Protein AF-A0A6N8WC26-F1 (afdb_monomer_lite)

pLDDT: mean 83.54, std 13.58, range [44.59, 97.38]

Radius of gyration: 17.48 Å; chains: 1; bounding box: 42×30×56 Å

Sequence (146 aa):
MKPSLIHAAVVHFPIALLICGSLALLGTLHRWPRVELRIIGWGLLLPGWLTLLAAIVSGIVSQGALPPDAPYRPLLNWHTGSGLALAVLYGDLIYRGWLHWTQVKRSEGKGWDWTEDLPTGRGGKGRMTVQLLLGIGLVIFSGWLG

Foldseek 3Di:
DPCPPVNCCLQLVLLVLLLQLLVLVVCCLPPNVFLVSPCSNLVSLVVSLVSLVVNLVVLVVVLVPDDPVPPCNVLSCLLSVLSVVLNVLSVVLNVLQVVVVVVQVVPDPDDDDPSNDDSQDVPGSPSSNVSSVVSVVSCVPSPSVD

Structure (mmCIF, N/CA/C/O backbone):
data_AF-A0A6N8WC26-F1
#
_entry.id   AF-A0A6N8WC26-F1
#
loop_
_atom_site.group_PDB
_atom_site.id
_atom_site.type_symbol
_atom_site.label_atom_id
_atom_site.label_alt_id
_atom_site.label_comp_id
_atom_site.label_asym_id
_atom_site.label_entity_id
_atom_site.label_seq_id
_atom_site.pdbx_PDB_ins_code
_atom_site.Cartn_x
_atom_site.Cartn_y
_atom_site.Cartn_z
_atom_site.occupancy
_atom_site.B_iso_or_equiv
_atom_site.auth_seq_id
_atom_site.auth_comp_id
_atom_site.auth_asym_id
_atom_site.auth_atom_id
_atom_site.pdbx_PDB_model_num
ATOM 1 N N . MET A 1 1 ? 23.468 -12.497 -14.653 1.00 44.59 1 MET A N 1
ATOM 2 C CA . MET A 1 1 ? 23.971 -11.610 -13.580 1.00 44.59 1 MET A CA 1
ATOM 3 C C . MET A 1 1 ? 23.272 -12.023 -12.297 1.00 44.59 1 MET A C 1
ATOM 5 O O . MET A 1 1 ? 22.062 -12.190 -12.342 1.00 44.59 1 MET A O 1
ATOM 9 N N . LYS A 1 2 ? 23.994 -12.285 -11.199 1.00 46.97 2 LYS A N 1
ATOM 10 C CA . LYS A 1 2 ? 23.340 -12.579 -9.913 1.00 46.97 2 LYS A CA 1
ATOM 11 C C . LYS A 1 2 ? 22.600 -11.307 -9.477 1.00 46.97 2 LYS A C 1
ATOM 13 O O . LYS A 1 2 ? 23.259 -10.264 -9.465 1.00 46.97 2 LYS A O 1
ATOM 18 N N . PRO A 1 3 ? 21.293 -11.343 -9.160 1.00 53.06 3 PRO A N 1
ATOM 19 C CA . PRO A 1 3 ? 20.655 -10.188 -8.545 1.00 53.06 3 PRO A CA 1
ATOM 20 C C . PRO A 1 3 ? 21.457 -9.858 -7.286 1.00 53.06 3 PRO A C 1
ATOM 22 O O . PRO A 1 3 ? 21.746 -10.743 -6.477 1.00 53.06 3 PRO A O 1
ATOM 25 N N . SER A 1 4 ? 21.921 -8.614 -7.162 1.00 62.84 4 SER A N 1
ATOM 26 C CA . SER A 1 4 ? 22.614 -8.213 -5.944 1.00 62.84 4 SER A CA 1
ATOM 27 C C . SER A 1 4 ? 21.622 -8.341 -4.786 1.00 62.84 4 SER A C 1
ATOM 29 O O . SER A 1 4 ? 20.444 -8.015 -4.934 1.00 62.84 4 SER A O 1
ATOM 31 N N . LEU A 1 5 ? 22.076 -8.826 -3.629 1.00 58.03 5 LEU A N 1
ATOM 32 C CA . LEU A 1 5 ? 21.257 -8.920 -2.408 1.00 58.03 5 LEU A CA 1
ATOM 33 C C . LEU A 1 5 ? 20.521 -7.602 -2.101 1.00 58.03 5 LEU A C 1
ATOM 35 O O . LEU A 1 5 ? 19.392 -7.615 -1.625 1.00 58.03 5 LEU A O 1
ATOM 39 N N . ILE A 1 6 ? 21.140 -6.474 -2.460 1.00 60.47 6 ILE A N 1
ATOM 40 C CA . ILE A 1 6 ? 20.580 -5.125 -2.348 1.00 60.47 6 ILE A CA 1
ATOM 41 C C . ILE A 1 6 ? 19.368 -4.939 -3.275 1.00 60.47 6 ILE A C 1
ATOM 43 O O . ILE A 1 6 ? 18.358 -4.397 -2.846 1.00 60.47 6 ILE A O 1
ATOM 47 N N . HIS A 1 7 ? 19.420 -5.417 -4.521 1.00 59.69 7 HIS A N 1
ATOM 48 C CA . HIS A 1 7 ? 18.297 -5.317 -5.458 1.00 59.69 7 HIS A CA 1
ATOM 49 C C . HIS A 1 7 ? 17.081 -6.124 -4.980 1.00 59.69 7 HIS A C 1
ATOM 51 O O . HIS A 1 7 ? 15.962 -5.616 -4.977 1.00 59.69 7 HIS A O 1
ATOM 57 N N . ALA A 1 8 ? 17.296 -7.348 -4.488 1.00 60.03 8 ALA A N 1
ATOM 58 C CA . ALA A 1 8 ? 16.219 -8.147 -3.906 1.00 60.03 8 ALA A CA 1
ATOM 59 C C . ALA A 1 8 ? 15.621 -7.466 -2.660 1.00 60.03 8 ALA A C 1
ATOM 61 O O . ALA A 1 8 ? 14.403 -7.326 -2.555 1.00 60.03 8 ALA A O 1
ATOM 62 N N . ALA A 1 9 ? 16.476 -6.968 -1.761 1.00 61.50 9 ALA A N 1
ATOM 63 C CA . ALA A 1 9 ? 16.060 -6.299 -0.532 1.00 61.50 9 ALA A CA 1
ATOM 64 C C . ALA A 1 9 ? 15.365 -4.947 -0.761 1.00 61.50 9 ALA A C 1
ATOM 66 O O . ALA A 1 9 ? 14.560 -4.546 0.062 1.00 61.50 9 ALA A O 1
ATOM 67 N N . VAL A 1 10 ? 15.637 -4.233 -1.852 1.00 62.22 10 VAL A N 1
ATOM 68 C CA . VAL A 1 10 ? 14.980 -2.943 -2.129 1.00 62.22 10 VAL A CA 1
ATOM 69 C C . VAL A 1 10 ? 13.680 -3.127 -2.916 1.00 62.22 10 VAL A C 1
ATOM 71 O O . VAL A 1 10 ? 12.725 -2.392 -2.688 1.00 62.22 10 VAL A O 1
ATOM 74 N N . VAL A 1 11 ? 13.612 -4.120 -3.809 1.00 63.09 11 VAL A N 1
ATOM 75 C CA . VAL A 1 11 ? 12.464 -4.305 -4.717 1.00 63.09 11 VAL A CA 1
ATOM 76 C C . VAL A 1 11 ? 11.408 -5.261 -4.151 1.00 63.09 11 VAL A C 1
ATOM 78 O O . VAL A 1 11 ? 10.218 -5.008 -4.311 1.00 63.09 11 VAL A O 1
ATOM 81 N N . HIS A 1 12 ? 11.804 -6.326 -3.444 1.00 71.25 12 HIS A N 1
ATOM 82 C CA . HIS A 1 12 ? 10.869 -7.365 -2.972 1.00 71.25 12 HIS A CA 1
ATOM 83 C C . HIS A 1 12 ? 10.449 -7.162 -1.509 1.00 71.25 12 HIS A C 1
ATOM 85 O O . HIS A 1 12 ? 9.371 -7.585 -1.092 1.00 71.25 12 HIS A O 1
ATOM 91 N N . PHE A 1 13 ? 11.269 -6.469 -0.716 1.00 79.81 13 PHE A N 1
ATOM 92 C CA . PHE A 1 13 ? 10.944 -6.149 0.675 1.00 79.81 13 PHE A CA 1
ATOM 93 C C . PHE A 1 13 ? 9.684 -5.279 0.847 1.00 79.81 13 PHE A C 1
ATOM 95 O O . PHE A 1 13 ? 8.878 -5.624 1.712 1.00 79.81 13 PHE A O 1
ATOM 102 N N . PRO A 1 14 ? 9.419 -4.239 0.020 1.00 83.44 14 PRO A N 1
ATOM 103 C CA . PRO A 1 14 ? 8.168 -3.472 0.094 1.00 83.44 14 PRO A CA 1
ATOM 104 C C . PRO A 1 14 ? 6.930 -4.366 0.004 1.00 83.44 14 PRO A C 1
ATOM 106 O O . PRO A 1 14 ? 5.907 -4.137 0.640 1.00 83.44 14 PRO A O 1
ATOM 109 N N . ILE A 1 15 ? 7.045 -5.433 -0.774 1.00 87.50 15 ILE A N 1
ATOM 110 C CA . ILE A 1 15 ? 5.939 -6.295 -1.170 1.00 87.50 15 ILE A CA 1
ATOM 111 C C . ILE A 1 15 ? 5.653 -7.323 -0.101 1.00 87.50 15 ILE A C 1
ATOM 113 O O . ILE A 1 15 ? 4.490 -7.564 0.213 1.00 87.50 15 ILE A O 1
ATOM 117 N N . ALA A 1 16 ? 6.703 -7.856 0.521 1.00 90.12 16 ALA A N 1
ATOM 118 C CA . ALA A 1 16 ? 6.560 -8.647 1.729 1.00 90.12 16 ALA A CA 1
ATOM 119 C C . ALA A 1 16 ? 5.821 -7.850 2.817 1.00 90.12 16 ALA A C 1
ATOM 121 O O . ALA A 1 16 ? 4.887 -8.372 3.422 1.00 90.12 16 ALA A O 1
ATOM 122 N N . LEU A 1 17 ? 6.164 -6.569 3.015 1.00 94.19 17 LEU A N 1
ATOM 123 C CA . LEU A 1 17 ? 5.460 -5.703 3.968 1.00 94.19 17 LEU A CA 1
ATOM 124 C C . LEU A 1 17 ? 3.983 -5.513 3.586 1.00 94.19 17 LEU A C 1
ATOM 126 O O . LEU A 1 17 ? 3.107 -5.671 4.437 1.00 94.19 17 LEU A O 1
ATOM 130 N N . LEU A 1 18 ? 3.691 -5.232 2.312 1.00 94.88 18 LEU A N 1
ATOM 131 C CA . LEU A 1 18 ? 2.319 -5.050 1.831 1.00 94.88 18 LEU A CA 1
ATOM 132 C C . LEU A 1 18 ? 1.479 -6.330 1.959 1.00 94.88 18 LEU A C 1
ATOM 134 O O . LEU A 1 18 ? 0.350 -6.262 2.448 1.00 94.88 18 LEU A O 1
ATOM 138 N N . ILE A 1 19 ? 2.016 -7.497 1.586 1.00 95.31 19 ILE A N 1
ATOM 139 C CA . ILE A 1 19 ? 1.330 -8.791 1.724 1.00 95.31 19 ILE A CA 1
ATOM 140 C C . ILE A 1 19 ? 1.102 -9.112 3.200 1.00 95.31 19 ILE A C 1
ATOM 142 O O . ILE A 1 19 ? -0.036 -9.362 3.595 1.00 95.31 19 ILE A O 1
ATOM 146 N N . CYS A 1 20 ? 2.148 -9.085 4.029 1.00 96.31 20 CYS A N 1
ATOM 147 C CA . CYS A 1 20 ? 2.034 -9.424 5.448 1.00 96.31 20 CYS A CA 1
ATOM 148 C C . CYS A 1 20 ? 1.079 -8.471 6.177 1.00 96.31 20 CYS A C 1
ATOM 150 O O . CYS A 1 20 ? 0.224 -8.925 6.938 1.00 96.31 20 CYS A O 1
ATOM 152 N N . GLY A 1 21 ? 1.156 -7.168 5.890 1.00 96.44 21 GLY A N 1
ATOM 153 C CA . GLY A 1 21 ? 0.217 -6.180 6.415 1.00 96.44 21 GLY A CA 1
ATOM 154 C C . GLY A 1 21 ? -1.222 -6.452 5.969 1.00 96.44 21 GLY A C 1
ATOM 155 O O . GLY A 1 21 ? -2.146 -6.425 6.783 1.00 96.44 21 GLY A O 1
ATOM 156 N N . SER A 1 22 ? -1.415 -6.811 4.696 1.00 96.81 22 SER A N 1
ATOM 157 C CA . SER A 1 22 ? -2.731 -7.163 4.152 1.00 96.81 22 SER A CA 1
ATOM 158 C C . SER A 1 22 ? -3.320 -8.405 4.812 1.00 96.81 22 SER A C 1
ATOM 160 O O . SER A 1 22 ? -4.491 -8.401 5.187 1.00 96.81 22 SER A O 1
ATOM 162 N N . LEU A 1 23 ? -2.517 -9.453 5.002 1.00 97.06 23 LEU A N 1
ATOM 163 C CA . LEU A 1 23 ? -2.940 -10.683 5.667 1.00 97.06 23 LEU A CA 1
ATOM 164 C C . LEU A 1 23 ? -3.283 -10.443 7.141 1.00 97.06 23 LEU A C 1
ATOM 166 O O . LEU A 1 23 ? -4.298 -10.951 7.614 1.00 97.06 23 LEU A O 1
ATOM 170 N N . ALA A 1 24 ? -2.498 -9.631 7.854 1.00 96.06 24 ALA A N 1
ATOM 171 C CA . ALA A 1 24 ? -2.783 -9.272 9.242 1.00 96.06 24 ALA A CA 1
ATOM 172 C C . ALA A 1 24 ? -4.112 -8.501 9.376 1.00 96.06 24 ALA A C 1
ATOM 174 O O . ALA A 1 24 ? -4.937 -8.816 10.241 1.00 96.06 24 ALA A O 1
ATOM 175 N N . LEU A 1 25 ? -4.380 -7.549 8.475 1.00 94.00 25 LEU A N 1
ATOM 176 C CA . LEU A 1 25 ? -5.647 -6.813 8.465 1.00 94.00 25 LEU A CA 1
ATOM 177 C C . LEU A 1 25 ? -6.828 -7.677 8.013 1.00 94.00 25 LEU A C 1
ATOM 179 O O . LEU A 1 25 ? -7.891 -7.596 8.623 1.00 94.00 25 LEU A O 1
ATOM 183 N N . LEU A 1 26 ? -6.664 -8.554 7.020 1.00 95.31 26 LEU A N 1
ATOM 184 C CA . LEU A 1 26 ? -7.695 -9.530 6.640 1.00 95.31 26 LEU A CA 1
ATOM 185 C C . LEU A 1 26 ? -8.021 -10.478 7.799 1.00 95.31 26 LEU A C 1
ATOM 187 O O . LEU A 1 26 ? -9.195 -10.711 8.093 1.00 95.31 26 LEU A O 1
ATOM 191 N N . GLY A 1 27 ? -6.992 -10.972 8.491 1.00 93.69 27 GLY A N 1
ATOM 192 C CA . GLY A 1 27 ? -7.132 -11.775 9.701 1.00 93.69 27 GLY A CA 1
ATOM 193 C C . GLY A 1 27 ? -7.931 -11.035 10.769 1.00 93.69 27 GLY A C 1
ATOM 194 O O . GLY A 1 27 ? -8.884 -11.596 11.309 1.00 93.69 27 GLY A O 1
ATOM 195 N N . THR A 1 28 ? -7.619 -9.755 10.987 1.00 91.38 28 THR A N 1
ATOM 196 C CA . THR A 1 28 ? -8.371 -8.888 11.905 1.00 91.38 28 THR A CA 1
ATOM 197 C C . THR A 1 28 ? -9.834 -8.751 11.503 1.00 91.38 28 THR A C 1
ATOM 199 O O . THR A 1 28 ? -10.724 -8.927 12.333 1.00 91.38 28 THR A O 1
ATOM 202 N N . LEU A 1 29 ? -10.090 -8.451 10.230 1.00 90.12 29 LEU A N 1
ATOM 203 C CA . LEU A 1 29 ? -11.434 -8.200 9.725 1.00 90.12 29 LEU A CA 1
ATOM 204 C C . LEU A 1 29 ? -12.322 -9.439 9.855 1.00 90.12 29 LEU A C 1
ATOM 206 O O . LEU A 1 29 ? -13.504 -9.300 10.167 1.00 90.12 29 LEU A O 1
ATOM 210 N N . HIS A 1 30 ? -11.796 -10.636 9.583 1.00 90.56 30 HIS A N 1
ATOM 211 C CA . HIS A 1 30 ? -12.625 -11.828 9.365 1.00 90.56 30 HIS A CA 1
ATOM 212 C C . HIS A 1 30 ? -12.545 -12.899 10.443 1.00 90.56 30 HIS A C 1
ATOM 214 O O . HIS A 1 30 ? -13.514 -13.641 10.587 1.00 90.56 30 HIS A O 1
ATOM 220 N N . ARG A 1 31 ? -11.438 -13.016 11.183 1.00 91.38 31 ARG A N 1
ATOM 221 C CA . ARG A 1 31 ? -11.225 -14.190 12.044 1.00 91.38 31 ARG A CA 1
ATOM 222 C C . ARG A 1 31 ? -10.731 -13.887 13.449 1.00 91.38 31 ARG A C 1
ATOM 224 O O . ARG A 1 31 ? -11.179 -14.547 14.386 1.00 91.38 31 ARG A O 1
ATOM 231 N N . TRP A 1 32 ? -9.818 -12.936 13.592 1.00 89.12 32 TRP A N 1
ATOM 232 C CA . TRP A 1 32 ? -9.089 -12.669 14.826 1.00 89.12 32 TRP A CA 1
ATOM 233 C C . TRP A 1 32 ? -9.055 -11.163 15.078 1.00 89.12 32 TRP A C 1
ATOM 235 O O . TRP A 1 32 ? -8.060 -10.540 14.720 1.00 89.12 32 TRP A O 1
ATOM 245 N N . PRO A 1 33 ? -10.094 -10.562 15.687 1.00 86.38 33 PRO A N 1
ATOM 246 C CA . PRO A 1 33 ? -10.182 -9.117 15.918 1.00 86.38 33 PRO A CA 1
ATOM 247 C C . PRO A 1 33 ? -9.22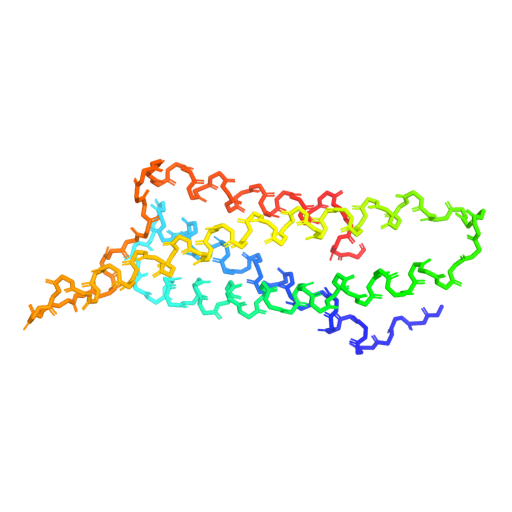3 -8.651 17.033 1.00 86.38 33 PRO A C 1
ATOM 249 O O . PRO A 1 33 ? -9.621 -7.984 17.977 1.00 86.38 33 PRO A O 1
ATOM 252 N N . ARG A 1 34 ? -7.950 -9.037 16.934 1.00 87.31 34 ARG A N 1
ATOM 253 C CA . ARG A 1 34 ? -6.877 -8.769 17.883 1.00 87.31 34 ARG A CA 1
ATOM 254 C C . ARG A 1 34 ? -6.230 -7.434 17.562 1.00 87.31 34 ARG A C 1
ATOM 256 O O . ARG A 1 34 ? -5.907 -7.170 16.401 1.00 87.31 34 ARG A O 1
ATOM 263 N N . VAL A 1 35 ? -6.012 -6.625 18.591 1.00 87.00 35 VAL A N 1
ATOM 264 C CA . VAL A 1 35 ? -5.334 -5.334 18.464 1.00 87.00 35 VAL A CA 1
ATOM 265 C C . VAL A 1 35 ? -3.961 -5.498 17.826 1.00 87.00 35 VAL A C 1
ATOM 267 O O . VAL A 1 35 ? -3.631 -4.777 16.894 1.00 87.00 35 VAL A O 1
ATOM 270 N N . GLU A 1 36 ? -3.189 -6.497 18.238 1.00 91.50 36 GLU A N 1
ATOM 271 C CA . GLU A 1 36 ? -1.815 -6.704 17.791 1.00 91.50 36 GLU A CA 1
ATOM 272 C C . GLU A 1 36 ? -1.746 -6.892 16.273 1.00 91.50 36 GLU A C 1
ATOM 274 O O . GLU A 1 36 ? -0.865 -6.341 15.619 1.00 91.50 36 GLU A O 1
ATOM 279 N N . LEU A 1 37 ? -2.722 -7.594 15.685 1.00 91.00 37 LEU A N 1
ATOM 280 C CA . LEU A 1 37 ? -2.812 -7.774 14.235 1.00 91.00 37 LEU A CA 1
ATOM 281 C C . LEU A 1 37 ? -3.160 -6.475 13.502 1.00 91.00 37 LEU A C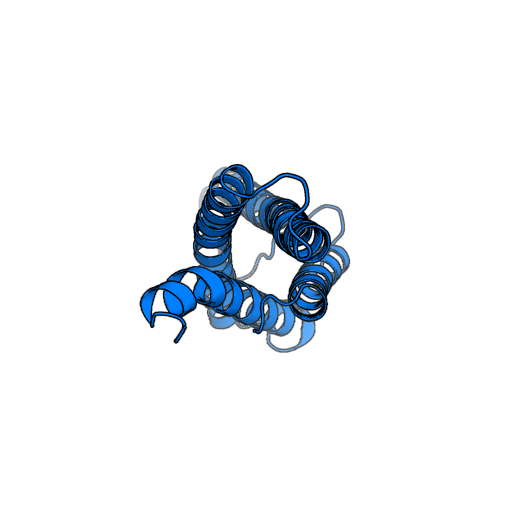 1
ATOM 283 O O . LEU A 1 37 ? -2.699 -6.279 12.378 1.00 91.00 37 LEU A O 1
ATOM 287 N N . ARG A 1 38 ? -3.913 -5.565 14.130 1.00 90.12 38 ARG A N 1
ATOM 288 C CA . ARG A 1 38 ? -4.163 -4.218 13.589 1.00 90.12 38 ARG A CA 1
ATOM 289 C C . ARG A 1 38 ? -2.884 -3.397 13.583 1.00 90.12 38 ARG A C 1
ATOM 291 O O . ARG A 1 38 ? -2.558 -2.804 12.558 1.00 90.12 38 ARG A O 1
ATOM 298 N N . ILE A 1 39 ? -2.155 -3.401 14.701 1.00 91.31 39 ILE A N 1
ATOM 299 C CA . ILE A 1 39 ? -0.876 -2.693 14.851 1.00 91.31 39 ILE A CA 1
ATOM 300 C C . ILE A 1 39 ? 0.118 -3.190 13.814 1.00 91.31 39 ILE A C 1
ATOM 302 O O . ILE A 1 39 ? 0.687 -2.393 13.075 1.00 91.31 39 ILE A O 1
ATOM 306 N N . ILE A 1 40 ? 0.288 -4.509 13.729 1.00 94.25 40 ILE 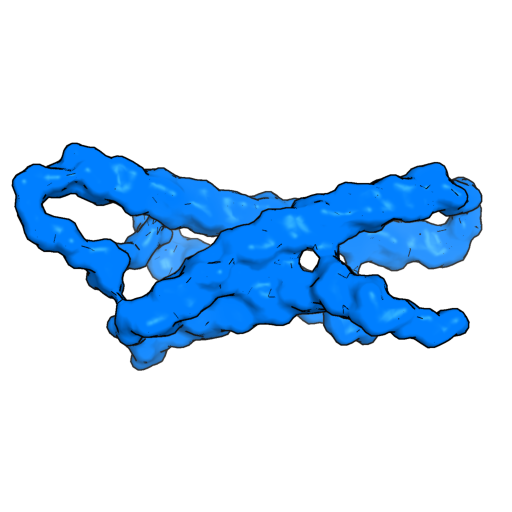A N 1
ATOM 307 C CA . ILE A 1 40 ? 1.178 -5.141 12.757 1.00 94.25 40 ILE A CA 1
ATOM 308 C C . ILE A 1 40 ? 0.709 -4.816 11.337 1.00 94.25 40 ILE A C 1
ATOM 310 O O . ILE A 1 40 ? 1.505 -4.394 10.508 1.00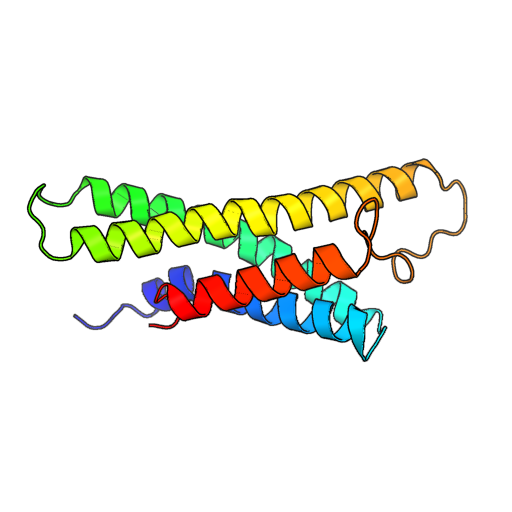 94.25 40 ILE A O 1
ATOM 314 N N . GLY A 1 41 ? -0.587 -4.949 11.061 1.00 94.62 41 GLY A N 1
ATOM 315 C CA . GLY A 1 41 ? -1.178 -4.667 9.760 1.00 94.62 41 GLY A CA 1
ATOM 316 C C . GLY A 1 41 ? -0.842 -3.272 9.240 1.00 94.62 41 GLY A C 1
ATOM 317 O O . GLY A 1 41 ? -0.211 -3.123 8.193 1.00 94.62 41 GLY A O 1
ATOM 318 N N . TRP A 1 42 ? -1.212 -2.244 9.999 1.00 93.94 42 TRP A N 1
ATOM 319 C CA . TRP A 1 42 ? -0.946 -0.852 9.633 1.00 93.94 42 TRP A CA 1
ATOM 320 C C . TRP A 1 42 ? 0.538 -0.489 9.704 1.00 93.94 42 TRP A C 1
ATOM 322 O O . TRP A 1 42 ? 1.033 0.231 8.834 1.00 93.94 42 TRP A O 1
ATOM 332 N N . GLY A 1 43 ? 1.252 -1.034 10.692 1.00 94.25 43 GLY A N 1
ATOM 333 C CA . GLY A 1 43 ? 2.688 -0.854 10.876 1.00 94.25 43 GLY A CA 1
ATOM 334 C C . GLY A 1 43 ? 3.526 -1.429 9.738 1.00 94.25 43 GLY A C 1
ATOM 335 O O . GLY A 1 43 ? 4.620 -0.933 9.503 1.00 94.25 43 GLY A O 1
ATOM 336 N N . LEU A 1 44 ? 3.016 -2.418 8.998 1.00 96.25 44 LEU A N 1
ATOM 337 C CA . LEU A 1 44 ? 3.656 -2.950 7.793 1.00 96.25 44 LEU A CA 1
ATOM 338 C C . LEU A 1 44 ? 3.160 -2.264 6.513 1.00 96.25 44 LEU A C 1
ATOM 340 O O . LEU A 1 44 ? 3.967 -1.976 5.629 1.00 96.25 44 LEU A O 1
ATOM 344 N N . LEU A 1 45 ? 1.860 -1.957 6.405 1.00 95.62 45 LEU A N 1
ATOM 345 C CA . LEU A 1 45 ? 1.303 -1.345 5.193 1.00 95.62 45 LEU A CA 1
ATOM 346 C C . LEU A 1 45 ? 1.915 0.023 4.878 1.00 95.62 45 LEU A C 1
ATOM 348 O O . LEU A 1 45 ? 2.254 0.276 3.725 1.00 95.62 45 LEU A O 1
ATOM 352 N N . LEU A 1 46 ? 2.068 0.899 5.876 1.00 95.06 46 LEU A N 1
ATOM 353 C CA . LEU A 1 46 ? 2.612 2.240 5.652 1.00 95.06 46 LEU A CA 1
ATOM 354 C C . LEU A 1 46 ? 4.064 2.221 5.132 1.00 95.06 46 LEU A C 1
ATOM 356 O O . LEU A 1 46 ? 4.310 2.802 4.073 1.00 95.06 46 LEU A O 1
ATOM 360 N N . PRO A 1 47 ? 5.034 1.561 5.798 1.00 94.56 47 PRO A N 1
ATOM 361 C CA . PRO A 1 47 ? 6.392 1.482 5.267 1.00 94.56 47 PRO A CA 1
ATOM 362 C C . PRO A 1 47 ? 6.465 0.680 3.963 1.00 94.56 47 PRO A C 1
ATOM 364 O O . PRO A 1 47 ? 7.236 1.050 3.077 1.00 94.56 47 PRO A O 1
ATOM 367 N N . GLY A 1 48 ? 5.645 -0.365 3.794 1.00 94.75 48 GLY A N 1
ATOM 368 C CA . GLY A 1 48 ? 5.541 -1.098 2.529 1.00 94.75 48 GLY A CA 1
ATOM 369 C C . GLY A 1 48 ? 5.114 -0.197 1.370 1.00 94.75 48 GLY A C 1
ATOM 370 O O . GLY A 1 48 ? 5.718 -0.220 0.303 1.00 94.75 48 GLY A O 1
ATOM 371 N N . TRP A 1 49 ? 4.135 0.678 1.597 1.00 96.12 49 TRP A N 1
ATOM 372 C CA . TRP A 1 49 ? 3.687 1.644 0.599 1.00 96.12 49 TRP A CA 1
ATOM 373 C C . TRP A 1 49 ? 4.739 2.719 0.295 1.00 96.12 49 TRP A C 1
ATOM 375 O O . TRP A 1 49 ? 5.001 3.001 -0.870 1.00 96.12 49 TRP A O 1
ATOM 385 N N . LEU A 1 50 ? 5.404 3.279 1.312 1.00 94.00 50 LEU A N 1
ATOM 386 C CA . LEU A 1 50 ? 6.466 4.277 1.103 1.00 94.00 50 LEU A CA 1
ATOM 387 C C . LEU A 1 50 ? 7.643 3.708 0.302 1.00 94.00 50 LEU A C 1
ATOM 389 O O . LEU A 1 50 ? 8.173 4.360 -0.596 1.00 94.00 50 LEU A O 1
ATOM 393 N N . THR A 1 51 ? 8.041 2.475 0.606 1.00 90.75 51 THR A N 1
ATOM 394 C CA . THR A 1 51 ? 9.139 1.805 -0.100 1.00 90.75 51 THR A CA 1
ATOM 395 C C . THR A 1 51 ? 8.730 1.332 -1.499 1.00 90.75 51 THR A C 1
ATOM 397 O O . THR A 1 51 ? 9.552 1.383 -2.414 1.00 90.75 51 THR A O 1
ATOM 400 N N . LEU A 1 52 ? 7.452 0.997 -1.723 1.00 92.25 52 LEU A N 1
ATOM 401 C CA . LEU A 1 52 ? 6.897 0.764 -3.061 1.00 92.25 52 LEU A CA 1
ATOM 402 C C . LEU A 1 52 ? 7.043 2.008 -3.952 1.00 92.25 52 LEU A C 1
ATOM 404 O O . LEU A 1 52 ? 7.435 1.879 -5.109 1.00 92.25 52 LEU A O 1
ATOM 408 N N . LEU A 1 53 ? 6.780 3.214 -3.431 1.00 92.88 53 LEU A N 1
ATOM 409 C CA . LEU A 1 53 ? 6.963 4.450 -4.204 1.00 92.88 53 LEU A CA 1
ATOM 410 C C . LEU A 1 53 ? 8.413 4.617 -4.676 1.00 92.88 53 LEU A C 1
ATOM 412 O O . LEU A 1 53 ? 8.649 4.957 -5.835 1.00 92.88 53 LEU A O 1
ATOM 416 N N . ALA A 1 54 ? 9.386 4.323 -3.809 1.00 89.25 54 ALA A N 1
ATOM 417 C CA . ALA A 1 54 ? 10.799 4.351 -4.179 1.00 89.25 54 ALA A CA 1
ATOM 418 C C . ALA A 1 54 ? 11.134 3.310 -5.266 1.00 89.25 54 ALA A C 1
ATOM 420 O O . ALA A 1 54 ? 11.850 3.626 -6.219 1.00 89.25 54 ALA A O 1
ATOM 421 N N . ALA A 1 55 ? 10.575 2.097 -5.172 1.00 86.50 55 ALA A N 1
ATOM 422 C CA . ALA A 1 55 ? 10.747 1.054 -6.183 1.00 86.50 55 ALA A CA 1
ATOM 423 C C . ALA A 1 55 ? 10.168 1.468 -7.550 1.00 86.50 55 ALA A C 1
ATOM 425 O O . ALA A 1 55 ? 10.825 1.281 -8.574 1.00 86.50 55 ALA A O 1
ATOM 426 N N . ILE A 1 56 ? 8.988 2.098 -7.574 1.00 90.06 56 ILE A N 1
ATOM 427 C CA . ILE A 1 56 ? 8.367 2.626 -8.800 1.00 90.06 56 ILE A CA 1
ATOM 428 C C . ILE A 1 56 ? 9.258 3.687 -9.447 1.00 90.06 56 ILE A C 1
ATOM 430 O O . ILE A 1 56 ? 9.533 3.608 -10.643 1.00 90.06 56 ILE A O 1
ATOM 434 N N . VAL A 1 57 ? 9.741 4.660 -8.667 1.00 89.62 57 VAL A N 1
ATOM 435 C CA . VAL A 1 57 ? 10.638 5.710 -9.178 1.00 89.62 57 VAL A CA 1
ATOM 436 C C . VAL A 1 57 ? 11.908 5.094 -9.764 1.00 89.62 57 VAL A C 1
ATOM 438 O O . VAL A 1 57 ? 12.294 5.442 -10.879 1.00 89.62 57 VAL A O 1
ATOM 441 N N . SER A 1 58 ? 12.519 4.132 -9.065 1.00 83.88 58 SER A N 1
ATOM 442 C CA . SER A 1 58 ? 13.682 3.402 -9.580 1.00 83.88 58 SER A CA 1
ATOM 443 C C . SER A 1 58 ? 13.371 2.697 -10.904 1.00 83.88 58 SER A C 1
ATOM 445 O O . SER A 1 58 ? 14.167 2.787 -11.836 1.00 83.88 58 SER A O 1
ATOM 447 N N . GLY A 1 59 ? 12.218 2.031 -11.012 1.00 82.69 59 GLY A N 1
ATOM 448 C CA . GLY A 1 59 ? 11.790 1.339 -12.229 1.00 82.69 59 GLY A CA 1
ATOM 449 C C . GLY A 1 59 ? 11.611 2.287 -13.417 1.00 82.69 59 GLY A C 1
ATOM 450 O O . GLY A 1 59 ? 12.113 2.005 -14.504 1.00 82.69 59 GLY A O 1
ATOM 451 N N . ILE A 1 60 ? 10.981 3.446 -13.201 1.00 88.44 60 ILE A N 1
ATOM 452 C CA . ILE A 1 60 ? 10.787 4.480 -14.231 1.00 88.44 60 ILE A CA 1
ATOM 453 C C . ILE A 1 60 ? 12.134 5.027 -14.721 1.00 88.44 60 ILE A C 1
ATOM 455 O O . ILE A 1 60 ? 12.353 5.137 -15.928 1.00 88.44 60 ILE A O 1
ATOM 459 N N . VAL A 1 61 ? 13.057 5.335 -13.803 1.00 86.62 61 VAL A N 1
ATOM 460 C CA . VAL A 1 61 ? 14.400 5.825 -14.157 1.00 86.62 61 VAL A CA 1
ATOM 461 C C . VAL A 1 61 ? 15.167 4.776 -14.964 1.00 86.62 61 VAL A C 1
ATOM 463 O O . VAL A 1 61 ? 15.721 5.096 -16.014 1.00 86.62 61 VAL A O 1
ATOM 466 N N . SER A 1 62 ? 15.159 3.514 -14.523 1.00 81.69 62 SER A N 1
ATOM 467 C CA . SER A 1 62 ? 15.796 2.416 -15.260 1.00 81.69 62 SER A CA 1
ATOM 468 C C . SER A 1 62 ? 15.181 2.214 -16.644 1.00 81.69 62 SER A C 1
ATOM 470 O O . SER A 1 62 ? 15.903 1.951 -17.601 1.00 81.69 62 SER A O 1
ATOM 472 N N . GLN A 1 63 ? 13.865 2.379 -16.775 1.00 83.19 63 GLN A N 1
ATOM 473 C CA . GLN A 1 63 ? 13.163 2.244 -18.043 1.00 83.19 63 GLN A CA 1
ATOM 474 C C . GLN A 1 63 ? 13.509 3.354 -19.045 1.00 83.19 63 GLN A C 1
ATOM 476 O O . GLN A 1 63 ? 13.595 3.085 -20.244 1.00 83.19 63 GLN A O 1
ATOM 481 N N . GLY A 1 64 ? 13.730 4.583 -18.571 1.00 84.50 64 GLY A N 1
ATOM 482 C CA . GLY A 1 64 ? 14.149 5.710 -19.408 1.00 84.50 64 GLY A CA 1
ATOM 483 C C . GLY A 1 64 ? 15.530 5.529 -20.047 1.00 84.50 64 GLY A C 1
ATOM 484 O O . GLY A 1 64 ? 15.804 6.129 -21.081 1.00 84.50 64 GLY A O 1
ATOM 485 N N . ALA A 1 65 ? 16.377 4.673 -19.469 1.00 84.38 65 ALA A N 1
ATOM 486 C CA . ALA A 1 65 ? 17.706 4.357 -19.992 1.00 84.38 65 ALA A CA 1
ATOM 487 C C . ALA A 1 65 ? 17.710 3.232 -21.049 1.00 84.38 65 ALA A C 1
ATOM 489 O O . ALA A 1 65 ? 18.767 2.893 -21.582 1.00 84.38 65 ALA A O 1
ATOM 490 N N . LEU A 1 66 ? 16.556 2.622 -21.341 1.00 83.50 66 LEU A N 1
ATOM 491 C CA . LEU A 1 66 ? 16.464 1.499 -22.272 1.00 83.50 66 LEU A CA 1
ATOM 492 C C . LEU A 1 66 ? 16.320 1.952 -23.732 1.00 83.50 66 LEU A C 1
ATOM 494 O O . LEU A 1 66 ? 15.622 2.932 -24.003 1.00 83.50 66 LEU A O 1
ATOM 498 N N . PRO A 1 67 ? 16.877 1.188 -24.695 1.00 87.94 67 PRO A N 1
ATOM 499 C CA . PRO A 1 67 ? 16.583 1.379 -26.110 1.00 87.94 67 PRO A CA 1
ATOM 500 C C . PRO A 1 67 ? 15.073 1.286 -26.396 1.00 87.94 67 PRO A C 1
ATOM 502 O O . PRO A 1 67 ? 14.383 0.482 -25.754 1.00 87.94 67 PRO A O 1
ATOM 505 N N . PRO A 1 68 ? 14.546 2.041 -27.380 1.00 82.19 68 PRO A N 1
ATOM 506 C CA . PRO A 1 68 ? 13.122 2.022 -27.713 1.00 82.19 68 PRO A CA 1
ATOM 507 C C . PRO A 1 68 ? 12.575 0.622 -28.039 1.00 82.19 68 PRO A C 1
ATOM 509 O O . PRO A 1 68 ? 11.427 0.320 -27.702 1.00 82.19 68 PRO A O 1
ATOM 512 N N . ASP A 1 69 ? 13.426 -0.241 -28.594 1.00 86.31 69 ASP A N 1
ATOM 513 C CA . ASP A 1 69 ? 13.054 -1.535 -29.175 1.00 86.31 69 ASP A CA 1
ATOM 514 C C . ASP A 1 69 ? 13.414 -2.716 -28.257 1.00 86.31 69 ASP A C 1
ATOM 516 O O . ASP A 1 69 ? 13.498 -3.865 -28.691 1.00 86.31 69 ASP A O 1
ATOM 520 N N . ALA A 1 70 ? 13.674 -2.445 -26.971 1.00 86.31 70 ALA A N 1
ATOM 521 C CA . ALA A 1 70 ? 14.048 -3.481 -26.018 1.00 86.31 70 ALA A CA 1
ATOM 522 C C . ALA A 1 70 ? 12.948 -4.570 -25.925 1.00 86.31 70 ALA A C 1
ATOM 524 O O . ALA A 1 70 ? 11.799 -4.255 -25.604 1.00 86.31 70 ALA A O 1
ATOM 525 N N . PRO A 1 71 ? 13.269 -5.865 -26.126 1.00 88.50 71 PRO A N 1
ATOM 526 C CA . PRO A 1 71 ? 12.263 -6.931 -26.228 1.00 88.50 71 PRO A CA 1
ATOM 527 C C . PRO A 1 71 ? 11.475 -7.172 -24.928 1.00 88.50 71 PRO A C 1
ATOM 529 O O . PRO A 1 71 ? 10.367 -7.697 -24.954 1.00 88.50 71 PRO A O 1
ATOM 532 N N . TYR A 1 72 ? 12.013 -6.754 -23.780 1.00 84.25 72 TYR A N 1
ATOM 533 C CA . TYR A 1 72 ? 11.392 -6.878 -22.454 1.00 84.25 72 TYR A CA 1
ATOM 534 C C . TYR A 1 72 ? 10.565 -5.649 -22.041 1.00 84.25 72 TYR A C 1
ATOM 536 O O . TYR A 1 72 ? 10.016 -5.610 -20.939 1.00 84.25 72 TYR A O 1
ATOM 544 N N . ARG A 1 73 ? 10.440 -4.637 -22.907 1.00 85.00 73 ARG A N 1
ATOM 545 C CA . ARG A 1 73 ? 9.705 -3.400 -22.610 1.00 85.00 73 ARG A CA 1
ATOM 546 C C . ARG A 1 73 ? 8.225 -3.627 -22.255 1.00 85.00 73 ARG A C 1
ATOM 548 O O . ARG A 1 73 ? 7.770 -2.980 -21.314 1.00 85.00 73 ARG A O 1
ATOM 555 N N . PRO A 1 74 ? 7.476 -4.551 -22.899 1.00 88.12 74 PRO A N 1
ATOM 556 C CA . PRO A 1 74 ? 6.102 -4.858 -22.489 1.00 88.12 74 PRO A CA 1
ATOM 557 C C . PRO A 1 74 ? 6.010 -5.429 -21.069 1.00 88.12 74 PRO A C 1
ATOM 559 O O . PRO A 1 74 ? 5.143 -5.019 -20.299 1.00 88.12 74 PRO A O 1
ATOM 562 N N . LEU A 1 75 ? 6.932 -6.324 -20.700 1.00 86.62 75 LEU A N 1
ATOM 563 C CA . LEU A 1 75 ? 6.992 -6.897 -19.355 1.00 86.62 75 LEU A CA 1
ATOM 564 C C . LEU A 1 75 ? 7.312 -5.818 -18.313 1.00 86.62 75 LEU A C 1
ATOM 566 O O . LEU A 1 75 ? 6.666 -5.755 -17.270 1.00 86.62 75 LEU A O 1
ATOM 570 N N . LEU A 1 76 ? 8.255 -4.926 -18.621 1.00 84.25 76 LEU A N 1
ATOM 571 C CA . LEU A 1 76 ? 8.604 -3.812 -17.743 1.00 84.25 76 LEU A CA 1
ATOM 572 C C . LEU A 1 76 ? 7.450 -2.805 -17.591 1.00 84.25 76 LEU A C 1
ATOM 574 O O . LEU A 1 76 ? 7.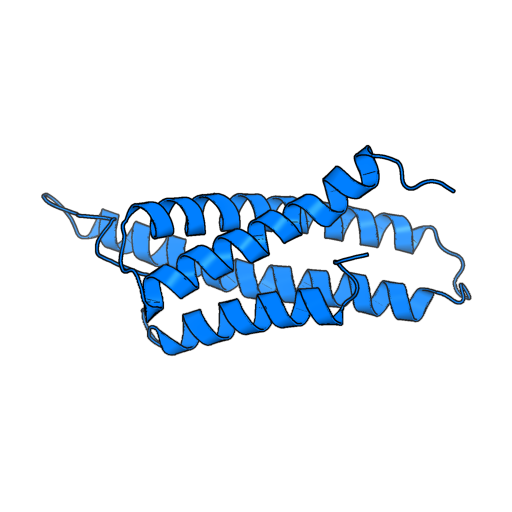201 -2.332 -16.488 1.00 84.25 76 LEU A O 1
ATOM 578 N N . ASN A 1 77 ? 6.699 -2.527 -18.663 1.00 88.12 77 ASN A N 1
ATOM 579 C CA . ASN A 1 77 ? 5.483 -1.708 -18.608 1.00 88.12 77 ASN A CA 1
ATOM 580 C C . ASN A 1 77 ? 4.416 -2.328 -17.701 1.00 88.12 77 ASN A C 1
ATOM 582 O O . ASN A 1 77 ? 3.816 -1.620 -16.895 1.00 88.12 77 ASN A O 1
ATOM 586 N N . TRP A 1 78 ? 4.181 -3.637 -17.824 1.00 89.94 78 TRP A N 1
ATOM 587 C CA . TRP A 1 78 ? 3.246 -4.364 -16.965 1.00 89.94 78 TRP A CA 1
ATOM 588 C C . TRP A 1 78 ? 3.669 -4.292 -15.495 1.00 89.94 78 TRP A C 1
ATOM 590 O O . TRP A 1 78 ? 2.867 -3.941 -14.629 1.00 89.94 78 TRP A O 1
ATOM 600 N N . HIS A 1 79 ? 4.950 -4.537 -15.227 1.00 87.31 79 HIS A N 1
ATOM 601 C CA . HIS A 1 79 ? 5.519 -4.484 -13.888 1.00 87.31 79 HIS A CA 1
ATOM 602 C C . HIS A 1 79 ? 5.405 -3.078 -13.269 1.00 87.31 79 HIS A C 1
ATOM 604 O O . HIS A 1 79 ? 4.767 -2.910 -12.230 1.00 87.31 79 HIS A O 1
ATOM 610 N N . THR A 1 80 ? 5.899 -2.034 -13.939 1.00 88.25 80 THR A N 1
ATOM 611 C CA . THR A 1 80 ? 5.789 -0.643 -13.460 1.00 88.25 80 THR A CA 1
ATOM 612 C C . THR A 1 80 ? 4.330 -0.190 -13.334 1.00 88.25 80 THR A C 1
ATOM 614 O O . THR A 1 80 ? 3.954 0.434 -12.341 1.00 88.25 80 THR A O 1
ATOM 617 N N . GLY A 1 81 ? 3.482 -0.534 -14.308 1.00 91.94 81 GLY A N 1
ATOM 618 C CA . GLY A 1 81 ? 2.057 -0.194 -14.310 1.00 91.94 81 GLY A CA 1
ATOM 619 C C . GLY A 1 81 ? 1.301 -0.817 -13.137 1.00 91.94 81 GLY A C 1
ATOM 620 O O . GLY A 1 81 ? 0.511 -0.142 -12.477 1.00 91.94 81 GLY A O 1
ATOM 621 N N . SER A 1 82 ? 1.594 -2.077 -12.813 1.00 92.62 82 SER A N 1
ATOM 622 C CA . SER A 1 82 ? 1.041 -2.734 -11.626 1.00 92.62 82 SER A CA 1
ATOM 623 C C . SER A 1 82 ? 1.529 -2.090 -10.323 1.00 92.62 82 SER A C 1
ATOM 625 O O . SER A 1 82 ? 0.735 -1.924 -9.400 1.00 92.62 82 SER A O 1
ATOM 627 N N . GLY A 1 83 ? 2.787 -1.635 -10.266 1.00 92.50 83 GLY A N 1
ATOM 628 C CA . GLY A 1 83 ? 3.319 -0.859 -9.144 1.00 92.50 83 GLY A CA 1
ATOM 629 C C . GLY A 1 83 ? 2.531 0.426 -8.911 1.00 92.50 83 GLY A C 1
ATOM 630 O O . GLY A 1 83 ? 2.111 0.701 -7.789 1.00 92.50 83 GLY A O 1
ATOM 631 N N . LEU A 1 84 ? 2.249 1.180 -9.975 1.00 95.06 84 LEU A N 1
ATOM 632 C CA . LEU A 1 84 ? 1.406 2.377 -9.902 1.00 95.06 84 LEU A CA 1
ATOM 633 C C . LEU A 1 84 ? -0.016 2.051 -9.420 1.00 95.06 84 LEU A C 1
ATOM 635 O O . LEU A 1 84 ? -0.548 2.754 -8.559 1.00 95.06 84 LEU A O 1
ATOM 639 N N . ALA A 1 85 ? -0.618 0.967 -9.916 1.00 95.75 85 ALA A N 1
ATOM 640 C CA . ALA A 1 85 ? -1.932 0.520 -9.457 1.00 95.75 85 ALA A CA 1
ATOM 641 C C . ALA A 1 85 ? -1.926 0.159 -7.960 1.00 95.75 85 ALA A C 1
ATOM 643 O O . ALA A 1 85 ? -2.822 0.575 -7.224 1.00 95.75 85 ALA A O 1
ATOM 644 N N . LEU A 1 86 ? -0.891 -0.547 -7.488 1.00 95.12 86 LEU A N 1
ATOM 645 C CA . LEU A 1 86 ? -0.680 -0.857 -6.072 1.00 95.12 86 LEU A CA 1
ATOM 646 C C . LEU A 1 86 ? -0.513 0.417 -5.235 1.00 95.12 86 LEU A C 1
ATOM 648 O O . LEU A 1 86 ? -1.113 0.527 -4.165 1.00 95.12 86 LEU A O 1
ATOM 652 N N . ALA A 1 87 ? 0.247 1.400 -5.725 1.00 96.00 87 ALA A N 1
ATOM 653 C CA . ALA A 1 87 ? 0.449 2.670 -5.038 1.00 96.00 87 ALA A CA 1
ATOM 654 C C . ALA A 1 87 ? -0.869 3.434 -4.853 1.00 96.00 87 ALA A C 1
ATOM 656 O O . ALA A 1 87 ? -1.118 3.959 -3.769 1.00 96.00 87 ALA A O 1
ATOM 657 N N . VAL A 1 88 ? -1.742 3.449 -5.863 1.00 97.31 88 VAL A N 1
ATOM 658 C CA . VAL A 1 88 ? -3.077 4.058 -5.754 1.00 97.31 88 VAL A CA 1
ATOM 659 C C . VAL A 1 88 ? -3.969 3.264 -4.800 1.00 97.31 88 VAL A C 1
ATOM 661 O O . VAL A 1 88 ? -4.614 3.847 -3.930 1.00 97.31 88 VAL A O 1
ATOM 664 N N . LEU A 1 89 ? -3.992 1.936 -4.930 1.00 96.31 89 LEU A N 1
ATOM 665 C CA . LEU A 1 89 ? -4.866 1.059 -4.153 1.00 96.31 89 LEU A CA 1
ATOM 666 C C . LEU A 1 89 ? -4.557 1.112 -2.651 1.00 96.31 89 LEU A C 1
ATOM 668 O O . LEU A 1 89 ? -5.455 1.344 -1.839 1.00 96.31 89 LEU A O 1
ATOM 672 N N . TYR A 1 90 ? -3.288 0.930 -2.284 1.00 96.00 90 TYR A N 1
ATOM 673 C CA . TYR A 1 90 ? -2.841 1.027 -0.895 1.00 96.00 90 TYR A CA 1
ATOM 674 C C . TYR A 1 90 ? -2.802 2.476 -0.406 1.00 96.00 90 TYR A C 1
ATOM 676 O O . TYR A 1 90 ? -3.080 2.719 0.766 1.00 96.00 90 TYR A O 1
ATOM 684 N N . GLY A 1 91 ? -2.537 3.442 -1.290 1.00 96.44 91 GLY A N 1
ATOM 685 C CA . GLY A 1 91 ? -2.589 4.866 -0.966 1.00 96.44 91 GLY A CA 1
ATOM 686 C C . GLY A 1 91 ? -3.984 5.309 -0.529 1.00 96.44 91 GLY A C 1
ATOM 687 O O . GLY A 1 91 ? -4.116 5.952 0.507 1.00 96.44 91 GLY A O 1
ATOM 688 N N . ASP A 1 92 ? -5.038 4.906 -1.248 1.00 94.94 92 ASP A N 1
ATOM 689 C CA . ASP A 1 92 ? -6.427 5.166 -0.837 1.00 94.94 92 ASP A CA 1
ATOM 690 C C . ASP A 1 92 ? -6.755 4.499 0.509 1.00 94.94 92 ASP A C 1
ATOM 692 O O . ASP A 1 92 ? -7.382 5.128 1.363 1.00 94.94 92 ASP A O 1
ATOM 696 N N . LEU A 1 93 ? -6.298 3.261 0.734 1.00 94.19 93 LEU A N 1
ATOM 697 C CA . LEU A 1 93 ? -6.507 2.555 2.000 1.00 94.19 93 LEU A CA 1
ATOM 698 C C . LEU A 1 93 ? -5.833 3.278 3.180 1.00 94.19 93 LEU A C 1
ATOM 700 O O . LEU A 1 93 ? -6.474 3.525 4.203 1.00 94.19 93 LEU A O 1
ATOM 704 N N . ILE A 1 94 ? -4.561 3.651 3.027 1.00 94.69 94 ILE A N 1
ATOM 705 C CA . ILE A 1 94 ? -3.780 4.378 4.037 1.00 94.69 94 ILE A CA 1
ATOM 706 C C . ILE A 1 94 ? -4.372 5.765 4.280 1.00 94.69 94 ILE A C 1
ATOM 708 O O . ILE A 1 94 ? -4.543 6.163 5.430 1.00 94.69 94 ILE A O 1
ATOM 712 N N . TYR A 1 95 ? -4.736 6.485 3.219 1.00 93.56 95 TYR A N 1
ATOM 713 C CA . TYR A 1 95 ? -5.342 7.809 3.317 1.00 93.56 95 TYR A CA 1
ATOM 714 C C . TYR A 1 95 ? -6.668 7.776 4.084 1.00 93.56 95 TYR A C 1
ATOM 716 O O . TYR A 1 95 ? -6.912 8.618 4.945 1.00 93.56 95 TYR A O 1
ATOM 724 N N . ARG A 1 96 ? -7.518 6.775 3.835 1.00 90.25 96 ARG A N 1
ATOM 725 C CA . ARG A 1 96 ? -8.766 6.593 4.592 1.00 90.25 96 ARG A CA 1
ATOM 726 C C . ARG A 1 96 ? -8.516 6.222 6.044 1.00 90.25 96 ARG A C 1
ATOM 728 O O . ARG A 1 96 ? -9.213 6.748 6.908 1.00 90.25 96 ARG A O 1
ATOM 735 N N . GLY A 1 97 ? -7.531 5.360 6.304 1.00 89.56 97 GLY A N 1
ATOM 736 C CA . GLY A 1 97 ? -7.073 5.058 7.659 1.00 89.56 97 GLY A CA 1
ATOM 737 C C . GLY A 1 97 ? -6.675 6.331 8.397 1.00 89.56 97 GLY A C 1
ATOM 738 O O . GLY A 1 97 ? -7.239 6.639 9.443 1.00 89.56 97 GLY A O 1
ATOM 739 N N . TRP A 1 98 ? -5.809 7.140 7.781 1.00 90.12 98 TRP A N 1
ATOM 740 C CA . TRP A 1 98 ? -5.415 8.450 8.295 1.00 90.12 98 TRP A CA 1
ATOM 741 C C . TRP A 1 98 ? -6.628 9.328 8.592 1.00 90.12 98 TRP A C 1
ATOM 743 O O . TRP A 1 98 ? -6.757 9.830 9.709 1.00 90.12 98 TRP A O 1
ATOM 753 N N . LEU A 1 99 ? -7.506 9.548 7.606 1.00 88.56 99 LEU A N 1
ATOM 754 C CA . LEU A 1 99 ? -8.674 10.414 7.770 1.00 88.56 99 LEU A CA 1
ATOM 755 C C . LEU A 1 99 ? -9.521 9.975 8.961 1.00 88.56 99 LEU A C 1
ATOM 757 O O . LEU A 1 99 ? -9.854 10.808 9.801 1.00 88.56 99 LEU A O 1
ATOM 761 N N . HIS A 1 100 ? -9.798 8.678 9.062 1.00 85.06 100 HIS A N 1
ATOM 762 C CA . HIS A 1 100 ? -10.540 8.103 10.171 1.00 85.06 100 HIS A CA 1
ATOM 763 C C . HIS A 1 100 ? -9.864 8.409 11.514 1.00 85.06 100 HIS A C 1
ATOM 765 O O . HIS A 1 100 ? -10.475 9.058 12.357 1.00 85.06 100 HIS A O 1
ATOM 771 N N . TRP A 1 101 ? -8.579 8.089 11.690 1.00 82.19 101 TRP A N 1
ATOM 772 C CA . TRP A 1 101 ? -7.880 8.371 12.951 1.00 82.19 101 TRP A CA 1
ATOM 773 C C . TRP A 1 101 ? -7.805 9.865 13.280 1.00 82.19 101 TRP A C 1
ATOM 775 O O . TRP A 1 101 ? -7.884 10.244 14.446 1.00 82.19 101 TRP A O 1
ATOM 785 N N . THR A 1 102 ? -7.683 10.741 12.277 1.00 83.75 102 THR A N 1
ATOM 786 C CA . THR A 1 102 ? -7.705 12.193 12.522 1.00 83.75 102 THR A CA 1
ATOM 787 C C . THR A 1 102 ? -9.076 12.724 12.910 1.00 83.75 102 THR A C 1
ATOM 789 O O . THR A 1 102 ? -9.149 13.666 13.695 1.00 83.75 102 THR A O 1
ATOM 792 N N . GLN A 1 103 ? -10.152 12.151 12.368 1.00 81.50 103 GLN A N 1
ATOM 793 C CA . GLN A 1 103 ? -11.517 12.500 12.749 1.00 81.50 103 GLN A CA 1
ATOM 794 C C . GLN A 1 103 ? -11.799 12.043 14.172 1.00 81.50 103 GLN A C 1
ATOM 796 O O . GLN A 1 103 ? -12.261 12.846 14.976 1.00 81.50 103 GLN A O 1
ATOM 801 N N . VAL A 1 104 ? -11.428 10.805 14.490 1.00 74.25 104 VAL A N 1
ATOM 802 C CA . VAL A 1 104 ? -11.654 10.228 15.811 1.00 74.25 104 VAL A CA 1
ATOM 803 C C . VAL A 1 104 ? -10.866 10.991 16.889 1.00 74.25 104 VAL A C 1
ATOM 805 O O . VAL A 1 104 ? -11.449 11.507 17.842 1.00 74.25 104 VAL A O 1
ATOM 808 N N . LYS A 1 105 ? -9.578 11.278 16.640 1.00 76.25 105 LYS A N 1
ATOM 809 C CA . LYS A 1 105 ? -8.756 12.141 17.511 1.00 76.25 105 LYS A CA 1
ATOM 810 C C . LYS A 1 105 ? -9.347 13.545 17.728 1.00 76.25 105 LYS A C 1
ATOM 812 O O . LYS A 1 105 ? -9.070 14.167 18.749 1.00 76.25 105 LYS A O 1
ATOM 817 N N . ARG A 1 106 ? -10.111 14.082 16.768 1.00 73.12 106 ARG A N 1
ATOM 818 C CA . ARG A 1 106 ? -10.781 15.391 16.893 1.00 73.12 106 ARG A CA 1
ATOM 819 C C . ARG A 1 106 ? -12.100 15.315 17.660 1.00 73.12 106 ARG A C 1
ATOM 821 O O . ARG A 1 106 ? -12.486 16.321 18.245 1.00 73.12 106 ARG A O 1
ATOM 828 N N . SER A 1 107 ? -12.791 14.177 17.635 1.00 70.00 107 SER A N 1
ATOM 829 C CA . SER A 1 107 ? -14.067 13.992 18.332 1.00 70.00 107 SER A CA 1
ATOM 830 C C . SER A 1 107 ? -13.921 13.657 19.816 1.00 70.00 107 SER A C 1
ATOM 832 O O . SER A 1 107 ? -14.888 13.814 20.557 1.00 70.00 107 SER A O 1
ATOM 834 N N . GLU A 1 108 ? -12.744 13.231 20.280 1.00 62.03 108 GLU A N 1
ATOM 835 C CA . GLU A 1 108 ? -12.589 12.748 21.655 1.00 62.03 108 GLU A CA 1
ATOM 836 C C . GLU A 1 108 ? -11.834 13.698 22.582 1.00 62.03 108 GLU A C 1
ATOM 838 O O . GLU A 1 108 ? -10.638 13.950 22.451 1.00 62.03 108 GLU A O 1
ATOM 843 N N . GLY A 1 109 ? -12.570 14.158 23.598 1.00 55.62 109 GLY A N 1
ATOM 844 C CA . GLY A 1 109 ? -12.062 14.837 24.787 1.00 55.62 109 GLY A CA 1
ATOM 845 C C . GLY A 1 109 ? -11.825 13.928 26.002 1.00 55.62 109 GLY A C 1
ATOM 846 O O . GLY A 1 109 ? -11.465 14.461 27.046 1.00 55.62 109 GLY A O 1
ATOM 847 N N . LYS A 1 110 ? -12.039 12.602 25.920 1.00 48.78 110 LYS A N 1
ATOM 848 C CA . LYS A 1 110 ? -11.680 11.581 26.938 1.00 48.78 110 LYS A CA 1
ATOM 849 C C . LYS A 1 110 ? -12.130 10.189 26.462 1.00 48.78 110 LYS A C 1
ATOM 851 O O . LYS A 1 110 ? -13.318 10.006 26.233 1.00 48.78 110 LYS A O 1
ATOM 856 N N . GLY A 1 111 ? -11.214 9.218 26.393 1.00 54.62 111 GLY A N 1
ATOM 857 C CA . GLY A 1 111 ? -11.565 7.787 26.361 1.00 54.62 111 GLY A CA 1
ATOM 858 C C . GLY A 1 111 ? -11.479 7.042 25.024 1.00 54.62 111 GLY A C 1
ATOM 859 O O . GLY A 1 111 ? -12.069 5.972 24.931 1.00 54.62 111 GLY A O 1
ATOM 860 N N . TRP A 1 112 ? -10.753 7.553 24.023 1.00 58.03 112 TRP A N 1
ATOM 861 C CA . TRP A 1 112 ? -10.597 6.828 22.758 1.00 58.03 112 TRP A CA 1
ATOM 862 C C . TRP A 1 112 ? -9.784 5.548 22.882 1.00 58.03 112 TRP A C 1
ATOM 864 O O . TRP A 1 112 ? -8.625 5.594 23.307 1.00 58.03 112 TRP A O 1
ATOM 874 N N . ASP A 1 113 ? -10.345 4.450 22.383 1.00 60.38 113 ASP A N 1
ATOM 875 C CA . ASP A 1 113 ? -9.599 3.236 22.101 1.00 60.38 113 ASP A CA 1
ATOM 876 C C . ASP A 1 113 ? -9.400 3.033 20.588 1.00 60.38 113 ASP A C 1
ATOM 878 O O . ASP A 1 113 ? -10.241 2.489 19.867 1.00 60.38 113 ASP A O 1
ATOM 882 N N . TRP A 1 114 ? -8.233 3.456 20.099 1.00 57.59 114 TRP A N 1
ATOM 883 C CA . TRP A 1 114 ? -7.770 3.246 18.722 1.00 57.59 114 TRP A CA 1
ATOM 884 C C . TRP A 1 114 ? -7.713 1.767 18.305 1.00 57.59 114 TRP A C 1
ATOM 886 O O . TRP A 1 114 ? -7.538 1.460 17.123 1.00 57.59 114 TRP A O 1
ATOM 896 N N . THR A 1 115 ? -7.820 0.846 19.265 1.00 55.41 115 THR A N 1
ATOM 897 C CA . THR A 1 115 ? -7.718 -0.591 19.039 1.00 55.41 115 THR A CA 1
ATOM 898 C C . THR A 1 115 ? -9.037 -1.223 18.606 1.00 55.41 115 THR A C 1
ATOM 900 O O . THR A 1 115 ? -9.004 -2.284 17.982 1.00 55.41 115 THR A O 1
ATOM 903 N N . GLU A 1 116 ? -10.172 -0.556 18.833 1.00 58.88 116 GLU A N 1
ATOM 904 C CA . GLU A 1 116 ? -11.519 -1.075 18.563 1.00 58.88 116 GLU A CA 1
ATOM 905 C C . GLU A 1 116 ? -12.065 -0.615 17.199 1.00 58.88 116 GLU A C 1
ATOM 907 O O . GLU A 1 116 ? -12.737 -1.396 16.516 1.00 58.88 116 GLU A O 1
ATOM 912 N N . ASP A 1 117 ? -11.664 0.565 16.714 1.00 68.50 117 ASP A N 1
ATOM 913 C CA . ASP A 1 117 ? -12.222 1.171 15.498 1.00 68.50 117 ASP A CA 1
ATOM 914 C C . ASP A 1 117 ? -11.352 0.918 14.248 1.00 68.50 117 ASP A C 1
ATOM 916 O O . ASP A 1 117 ? -10.183 1.303 14.160 1.00 68.50 117 ASP A O 1
ATOM 920 N N . LEU A 1 118 ? -11.912 0.206 13.267 1.00 71.00 118 LEU A N 1
ATOM 921 C CA . LEU A 1 118 ? -11.298 0.034 11.947 1.00 71.00 118 LEU A CA 1
ATOM 922 C C . LEU A 1 118 ? -11.889 1.079 10.997 1.00 71.00 118 LEU A C 1
ATOM 924 O O . LEU A 1 118 ? -13.104 1.285 11.033 1.00 71.00 118 LEU A O 1
ATOM 928 N N . PRO A 1 119 ? -11.095 1.645 10.062 1.00 69.12 119 PRO A N 1
ATOM 929 C CA . PRO A 1 119 ? -11.557 2.644 9.100 1.00 69.12 119 PRO A CA 1
ATOM 930 C C . PRO A 1 119 ? -12.467 2.003 8.042 1.00 69.12 119 PRO A C 1
ATOM 932 O O . PRO A 1 119 ? -12.115 1.858 6.873 1.00 69.12 119 PRO A O 1
ATOM 935 N N . THR A 1 120 ? -13.653 1.572 8.459 1.00 65.44 120 THR A N 1
ATOM 936 C CA . THR A 1 120 ? -14.614 0.871 7.613 1.00 65.44 120 THR A CA 1
ATOM 937 C C . THR A 1 120 ? -15.547 1.843 6.899 1.00 65.44 120 THR A C 1
ATOM 939 O O . THR A 1 120 ? -15.982 1.519 5.801 1.00 65.44 120 THR A O 1
ATOM 942 N N . GLY A 1 121 ? -15.758 3.058 7.427 1.00 60.66 121 GLY A N 1
ATOM 943 C CA . GLY A 1 121 ? -16.348 4.219 6.739 1.00 60.66 121 GLY A CA 1
ATOM 944 C C . GLY A 1 121 ? -17.490 3.930 5.743 1.00 60.66 121 GLY A C 1
ATOM 945 O O . GLY A 1 121 ? -18.276 2.993 5.880 1.00 60.66 121 GLY A O 1
ATOM 946 N N . ARG A 1 122 ? -17.595 4.754 4.689 1.00 54.88 122 ARG A N 1
ATOM 947 C CA . ARG A 1 122 ? -18.554 4.548 3.587 1.00 54.88 122 ARG A CA 1
ATOM 948 C C . ARG A 1 122 ? -18.028 3.442 2.655 1.00 54.88 122 ARG A C 1
ATOM 950 O O . ARG A 1 122 ? -17.111 3.678 1.868 1.00 54.88 122 ARG A O 1
ATOM 957 N N . GLY A 1 123 ? -18.586 2.235 2.772 1.00 59.59 123 GLY A N 1
ATOM 958 C CA . GLY A 1 123 ? -18.172 1.028 2.030 1.00 59.59 123 GLY A CA 1
ATOM 959 C C . GLY A 1 123 ? -17.886 -0.193 2.917 1.00 59.59 123 GLY A C 1
ATOM 960 O O . GLY A 1 123 ? -17.816 -1.316 2.415 1.00 59.59 123 GLY A O 1
ATOM 961 N N . GLY A 1 124 ? -17.771 0.016 4.229 1.00 77.94 124 GLY A N 1
ATOM 962 C CA . GLY A 1 124 ? -17.673 -1.028 5.241 1.00 77.94 124 GLY A CA 1
ATOM 963 C C . GLY A 1 124 ? -16.438 -1.931 5.129 1.00 77.94 124 GLY A C 1
ATOM 964 O O . GLY A 1 124 ? -15.519 -1.737 4.330 1.00 77.94 124 GLY A O 1
ATOM 965 N N . LYS A 1 125 ? -16.473 -3.007 5.919 1.00 86.06 125 LYS A N 1
ATOM 966 C CA . LYS A 1 125 ? -15.507 -4.119 5.907 1.00 86.06 125 LYS A CA 1
ATOM 967 C C . LYS A 1 125 ? -15.304 -4.740 4.512 1.00 86.06 125 LYS A C 1
ATOM 969 O O . LYS A 1 125 ? -14.207 -5.208 4.202 1.00 86.06 125 LYS A O 1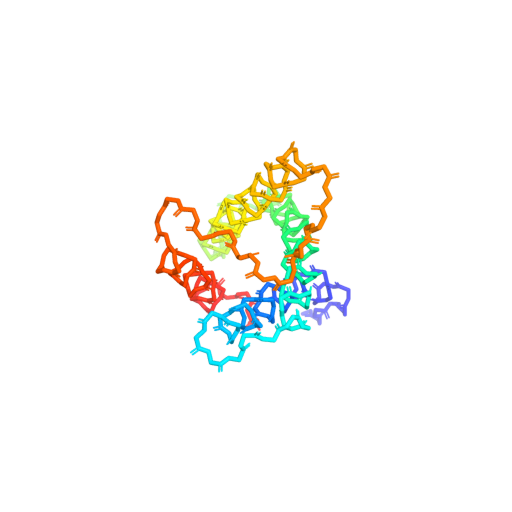
ATOM 974 N N . GLY A 1 126 ? -16.341 -4.743 3.670 1.00 88.25 126 GLY A N 1
ATOM 975 C CA . GLY A 1 126 ? -16.304 -5.325 2.325 1.00 88.25 126 GLY A CA 1
ATOM 976 C C . GLY A 1 126 ? -15.322 -4.610 1.400 1.00 88.25 126 GLY A C 1
ATOM 977 O O . GLY A 1 126 ? -14.473 -5.260 0.797 1.00 88.25 126 GLY A O 1
ATOM 978 N N . ARG A 1 127 ? -15.362 -3.273 1.359 1.00 89.94 127 ARG A N 1
ATOM 979 C CA . ARG A 1 127 ? -14.425 -2.477 0.554 1.00 89.94 127 ARG A CA 1
ATOM 980 C C . ARG A 1 127 ? -12.975 -2.758 0.939 1.00 89.94 127 ARG A C 1
ATOM 982 O O . ARG A 1 127 ? -12.167 -3.058 0.068 1.00 89.94 127 ARG A O 1
ATOM 989 N N . MET A 1 128 ? -12.663 -2.684 2.233 1.00 92.94 128 MET A N 1
ATOM 990 C CA . MET A 1 128 ? -11.306 -2.922 2.728 1.00 92.94 128 MET A CA 1
ATOM 991 C C . MET A 1 128 ? -10.833 -4.337 2.376 1.00 92.94 128 MET A C 1
ATOM 993 O O . MET A 1 128 ? -9.721 -4.514 1.896 1.00 92.94 128 MET A O 1
ATOM 997 N N . THR A 1 129 ? -11.709 -5.336 2.516 1.00 94.50 129 THR A N 1
ATOM 998 C CA . THR A 1 129 ? -11.418 -6.719 2.104 1.00 94.50 129 THR A CA 1
ATOM 999 C C . THR A 1 129 ? -11.073 -6.802 0.619 1.00 94.50 129 THR A C 1
ATOM 1001 O O . THR A 1 129 ? -10.048 -7.376 0.264 1.00 94.50 129 THR A O 1
ATOM 1004 N N . VAL A 1 130 ? -11.892 -6.198 -0.246 1.00 95.06 130 VAL A N 1
ATOM 1005 C CA . VAL A 1 130 ? -11.659 -6.185 -1.697 1.00 95.06 130 VAL A CA 1
ATOM 1006 C C . VAL A 1 130 ? -10.339 -5.494 -2.029 1.00 95.06 130 VAL A C 1
ATOM 1008 O O . VAL A 1 130 ? -9.568 -6.028 -2.814 1.00 95.06 130 VAL A O 1
ATOM 1011 N N . GLN A 1 131 ? -10.034 -4.354 -1.407 1.00 95.12 131 GLN A N 1
ATOM 1012 C CA . GLN A 1 131 ? -8.777 -3.640 -1.647 1.00 95.12 131 GLN A CA 1
ATOM 1013 C C . GLN A 1 131 ? -7.553 -4.471 -1.251 1.00 95.12 131 GLN A C 1
ATOM 1015 O O . GLN A 1 131 ? -6.607 -4.566 -2.027 1.00 95.12 131 GLN A O 1
ATOM 1020 N N . LEU A 1 132 ? -7.583 -5.117 -0.083 1.00 96.25 132 LEU A N 1
ATOM 1021 C CA . LEU A 1 132 ? -6.485 -5.970 0.377 1.00 96.25 132 LEU A CA 1
ATOM 1022 C C . LEU A 1 132 ? -6.289 -7.189 -0.538 1.00 96.25 132 LEU A C 1
ATOM 1024 O O . LEU A 1 132 ? -5.159 -7.512 -0.896 1.00 96.25 132 LEU A O 1
ATOM 1028 N N . LEU A 1 133 ? -7.379 -7.836 -0.964 1.00 97.38 133 LEU A N 1
ATOM 1029 C CA . LEU A 1 133 ? -7.319 -8.979 -1.880 1.00 97.38 133 LEU A CA 1
ATOM 1030 C C . LEU A 1 133 ? -6.851 -8.581 -3.283 1.00 97.38 133 LEU A C 1
ATOM 1032 O O . LEU A 1 133 ? -6.038 -9.289 -3.871 1.00 97.38 133 LEU A O 1
ATOM 1036 N N . LEU A 1 134 ? -7.320 -7.445 -3.809 1.00 96.62 134 LEU A N 1
ATOM 1037 C CA . LEU A 1 134 ? -6.856 -6.913 -5.091 1.00 96.62 134 LEU A CA 1
ATOM 1038 C C . LEU A 1 134 ? -5.368 -6.558 -5.042 1.00 96.62 134 LEU A C 1
ATOM 1040 O O . LEU A 1 134 ? -4.660 -6.831 -6.005 1.00 96.62 134 LEU A O 1
ATOM 1044 N N . GLY A 1 135 ? -4.883 -6.006 -3.925 1.00 95.69 135 GLY A N 1
ATOM 1045 C CA . GLY A 1 135 ? -3.463 -5.719 -3.728 1.00 95.69 135 GLY A CA 1
ATOM 1046 C C . GLY A 1 135 ? -2.611 -6.987 -3.771 1.00 95.69 135 GLY A C 1
ATOM 1047 O O . GLY A 1 135 ? -1.656 -7.060 -4.542 1.00 95.69 135 GLY A O 1
ATOM 1048 N N . ILE A 1 136 ? -3.008 -8.022 -3.023 1.00 95.75 136 ILE A N 1
ATOM 1049 C CA . ILE A 1 136 ? -2.340 -9.335 -3.045 1.00 95.75 136 ILE A CA 1
ATOM 1050 C C . ILE A 1 136 ? -2.382 -9.947 -4.453 1.00 95.75 136 ILE A C 1
ATOM 1052 O O . ILE A 1 136 ? -1.360 -10.414 -4.954 1.00 95.75 136 ILE A O 1
ATOM 1056 N N . GLY A 1 137 ? -3.545 -9.926 -5.108 1.00 94.69 137 GLY A N 1
ATOM 1057 C CA . GLY A 1 137 ? -3.712 -10.461 -6.458 1.00 94.69 137 GLY A CA 1
ATOM 1058 C C . GLY A 1 137 ? -2.813 -9.756 -7.473 1.00 94.69 137 GLY A C 1
ATOM 1059 O O . GLY A 1 137 ? -2.100 -10.421 -8.220 1.00 94.69 137 GLY A O 1
ATOM 1060 N N . LEU A 1 138 ? -2.784 -8.419 -7.460 1.00 92.44 138 LEU A N 1
ATOM 1061 C CA . LEU A 1 138 ? -1.912 -7.634 -8.334 1.00 92.44 138 LEU A CA 1
ATOM 1062 C C . LEU A 1 138 ? -0.452 -8.042 -8.161 1.00 92.44 138 LEU A C 1
ATOM 1064 O O . LEU A 1 138 ? 0.197 -8.323 -9.162 1.00 92.44 138 LEU A O 1
ATOM 1068 N N . VAL A 1 139 ? 0.041 -8.153 -6.925 1.00 90.50 139 VAL A N 1
ATOM 1069 C CA . VAL A 1 139 ? 1.417 -8.594 -6.650 1.00 90.50 139 VAL A CA 1
ATOM 1070 C C . VAL A 1 139 ? 1.720 -9.956 -7.284 1.00 90.50 139 VAL A C 1
ATOM 1072 O O . VAL A 1 139 ? 2.734 -10.096 -7.969 1.00 90.50 139 VAL A O 1
ATOM 1075 N N . ILE A 1 140 ? 0.836 -10.942 -7.099 1.00 89.25 140 ILE A N 1
ATOM 1076 C CA . ILE A 1 140 ? 1.021 -12.304 -7.625 1.00 89.25 140 ILE A CA 1
ATOM 1077 C C . ILE A 1 140 ? 1.083 -12.300 -9.159 1.00 89.25 140 ILE A C 1
ATOM 1079 O O . ILE A 1 140 ? 1.957 -12.934 -9.744 1.00 89.25 140 ILE A O 1
ATOM 1083 N N . PHE A 1 141 ? 0.182 -11.570 -9.821 1.00 87.50 141 PHE A N 1
ATOM 1084 C CA . PHE A 1 141 ? 0.047 -11.611 -11.282 1.00 87.50 141 PHE A CA 1
ATOM 1085 C C . PHE A 1 141 ? 0.996 -10.677 -12.045 1.00 87.50 141 PHE A C 1
ATOM 1087 O O . PHE A 1 141 ? 1.067 -10.750 -13.272 1.00 87.50 141 PHE A O 1
ATOM 1094 N N . SER A 1 142 ? 1.735 -9.801 -11.362 1.00 83.44 142 SER A N 1
ATOM 1095 C CA . SER A 1 142 ? 2.629 -8.831 -12.017 1.00 83.44 142 SER A CA 1
ATOM 1096 C C . SER A 1 142 ? 4.125 -9.079 -11.833 1.00 83.44 142 SER A C 1
ATOM 1098 O O . SER A 1 142 ? 4.953 -8.220 -12.141 1.00 83.44 142 SER A O 1
ATOM 1100 N N . GLY A 1 143 ? 4.481 -10.300 -11.421 1.00 74.19 143 GLY A N 1
ATOM 1101 C CA . GLY A 1 143 ? 5.870 -10.771 -11.417 1.00 74.19 143 GLY A CA 1
ATOM 1102 C C . GLY A 1 143 ? 6.727 -10.159 -10.311 1.00 74.19 143 GLY A C 1
ATOM 1103 O O . GLY A 1 143 ? 7.945 -10.247 -10.347 1.00 74.19 143 GLY A O 1
ATOM 1104 N N . TRP A 1 144 ? 6.104 -9.547 -9.307 1.00 72.62 144 TRP A N 1
ATOM 1105 C CA . TRP A 1 144 ? 6.793 -8.974 -8.151 1.00 72.62 144 TRP A CA 1
ATOM 1106 C C . TRP A 1 144 ? 7.356 -10.014 -7.171 1.00 72.62 144 TRP A C 1
ATOM 1108 O O . TRP A 1 144 ? 8.044 -9.651 -6.218 1.00 72.62 144 TRP A O 1
ATOM 1118 N N . LEU A 1 145 ? 7.042 -11.296 -7.375 1.00 64.94 145 LEU A N 1
ATOM 1119 C CA . LEU A 1 145 ? 7.550 -12.406 -6.567 1.00 64.94 145 LEU A CA 1
ATOM 1120 C C . LEU A 1 145 ? 8.886 -12.978 -7.077 1.00 64.94 145 LEU A C 1
ATOM 1122 O O . LEU A 1 145 ? 9.476 -13.790 -6.364 1.00 64.94 145 LEU A O 1
ATOM 1126 N N . GLY A 1 146 ? 9.369 -12.534 -8.245 1.00 59.47 146 GLY A N 1
ATOM 1127 C CA . GLY A 1 146 ? 10.580 -13.050 -8.896 1.00 59.47 146 GLY A CA 1
ATOM 1128 C C . GLY A 1 146 ? 10.282 -13.857 -10.147 1.00 59.47 146 GLY A C 1
ATOM 1129 O O . GLY A 1 146 ? 9.561 -14.872 -10.033 1.00 59.47 146 GLY A O 1
#

Secondary structure (DSSP, 8-state):
-PPPHHHHHHHTHHHHHHHHHHHHHHHHHHT---HHHHHHHHHHHHHHHHHHHHHHHHHHHHHHTS-TT-TTHHHHHHHHHHHHHHHHHHHHHHHHHHHHHHHHHHH-SS---TTT----TTTHHHHHHHHHHHHHHHHHHTTTT-